Protein AF-A0A527ZSA6-F1 (afdb_monomer_lite)

Secondary structure (DSSP, 8-state):
-PPPP----SS-SHHHHTTSSPPPPPPHHHHHHHHHHHHHHHHHHSSEEEEEEE-SS-EEEEEEEES----BTTEEE----SEEEEE-GGGHHHHHT-GGGSPTTEEEEESS---TTSHHHHHHHHHT--EEEPP-

Sequence (136 aa):
TGVLVVEGIKGTGDRFMVGLADPEPVPDGVLARVRDVHARLVGALGATRFEWVFDGAELWIVQLHSGASVSDGDVIVPGDAGEWVDFDVSQGLEALRSPSSLKPDTGITLDRRIGLTSHLADVLRKARVPARVGAR

Structure (mmCIF, N/CA/C/O backbone):
data_AF-A0A527ZSA6-F1
#
_entry.id   AF-A0A527ZSA6-F1
#
loop_
_atom_site.group_PDB
_atom_site.id
_atom_site.type_symbol
_atom_site.label_atom_id
_atom_site.label_alt_id
_atom_site.label_comp_id
_atom_site.label_asym_id
_atom_site.label_entity_id
_atom_site.label_seq_id
_atom_site.pdbx_PDB_ins_code
_atom_site.Cartn_x
_atom_site.Cartn_y
_atom_site.Cartn_z
_atom_site.occupancy
_atom_site.B_iso_or_equiv
_atom_site.auth_seq_id
_atom_site.auth_comp_id
_atom_site.auth_asym_id
_atom_site.auth_atom_id
_atom_site.pdbx_PDB_model_num
ATOM 1 N N . THR A 1 1 ? -10.326 -14.784 -1.648 1.00 48.00 1 THR A N 1
ATOM 2 C CA . THR A 1 1 ? -8.974 -14.620 -2.227 1.00 48.00 1 THR A CA 1
ATOM 3 C C . THR A 1 1 ? -8.615 -13.155 -2.120 1.00 48.00 1 THR A C 1
ATOM 5 O O . THR A 1 1 ? -9.475 -12.337 -2.407 1.00 48.00 1 THR A O 1
ATOM 8 N N . GLY A 1 2 ? -7.424 -12.816 -1.621 1.00 62.91 2 GLY A N 1
ATOM 9 C CA . GLY A 1 2 ? -6.986 -11.417 -1.550 1.00 62.91 2 GLY A CA 1
ATOM 10 C C . GLY A 1 2 ? -6.532 -10.915 -2.921 1.00 62.91 2 GLY A C 1
ATOM 11 O O . GLY A 1 2 ? -5.999 -11.698 -3.707 1.00 62.91 2 GLY A O 1
ATOM 12 N N . VAL A 1 3 ? -6.754 -9.634 -3.212 1.00 75.38 3 VAL A N 1
ATOM 13 C CA . VAL A 1 3 ? -6.217 -8.971 -4.409 1.00 75.38 3 VAL A CA 1
ATOM 14 C C . VAL A 1 3 ? -4.787 -8.517 -4.109 1.00 75.38 3 VAL A C 1
ATOM 16 O O . VAL A 1 3 ? -4.536 -7.933 -3.058 1.00 75.38 3 VAL A O 1
ATOM 19 N N . LEU A 1 4 ? -3.840 -8.796 -5.013 1.00 85.94 4 LEU A N 1
ATOM 20 C CA . LEU A 1 4 ? -2.481 -8.261 -4.901 1.00 85.94 4 LEU A CA 1
ATOM 21 C C . LEU A 1 4 ? -2.518 -6.746 -5.125 1.00 85.94 4 LEU A C 1
ATOM 23 O O . LEU A 1 4 ? -2.826 -6.290 -6.226 1.00 85.94 4 LEU A O 1
ATOM 27 N N . VAL A 1 5 ? -2.156 -5.990 -4.094 1.00 89.56 5 VAL A N 1
ATOM 28 C CA . VAL A 1 5 ? -1.958 -4.541 -4.166 1.00 89.56 5 VAL A CA 1
ATOM 29 C C . VAL A 1 5 ? -0.473 -4.266 -4.387 1.00 89.56 5 VAL A C 1
ATOM 31 O O . VAL A 1 5 ? 0.368 -4.773 -3.646 1.00 89.56 5 VAL A O 1
ATOM 34 N N . VAL A 1 6 ? -0.154 -3.476 -5.413 1.00 93.56 6 VAL A N 1
ATOM 35 C CA . VAL A 1 6 ? 1.207 -2.998 -5.686 1.00 93.56 6 VAL A CA 1
ATOM 36 C C . VAL A 1 6 ? 1.177 -1.479 -5.712 1.00 93.56 6 VAL A C 1
ATOM 38 O O . VAL A 1 6 ? 0.495 -0.888 -6.544 1.00 93.56 6 VAL A O 1
ATOM 41 N N . GLU A 1 7 ? 1.926 -0.866 -4.806 1.00 94.06 7 GLU A N 1
ATOM 42 C CA . GLU A 1 7 ? 2.076 0.581 -4.675 1.00 94.06 7 GLU A CA 1
ATOM 43 C C . GLU A 1 7 ? 3.563 0.934 -4.724 1.00 94.06 7 GLU A C 1
ATOM 45 O O . GLU A 1 7 ? 4.419 0.107 -4.395 1.00 94.06 7 GLU A O 1
ATOM 50 N N . GLY A 1 8 ? 3.871 2.156 -5.148 1.00 94.12 8 GLY A N 1
ATOM 51 C CA . GLY A 1 8 ? 5.231 2.672 -5.177 1.00 94.12 8 GLY A CA 1
ATOM 52 C C . GLY A 1 8 ? 5.255 4.179 -5.402 1.00 94.12 8 GLY A C 1
ATOM 53 O O . GLY A 1 8 ? 4.242 4.780 -5.749 1.00 94.12 8 GLY A O 1
ATOM 54 N N . ILE A 1 9 ? 6.425 4.777 -5.204 1.00 95.62 9 ILE A N 1
ATOM 55 C CA . ILE A 1 9 ? 6.711 6.189 -5.470 1.00 95.62 9 ILE A CA 1
ATOM 56 C C . ILE A 1 9 ? 8.055 6.294 -6.187 1.00 95.62 9 ILE A C 1
ATOM 58 O O . ILE A 1 9 ? 8.955 5.483 -5.946 1.00 95.62 9 ILE A O 1
ATOM 62 N N . LYS A 1 10 ? 8.226 7.286 -7.065 1.00 94.31 10 LYS A N 1
ATOM 63 C CA . LYS A 1 10 ? 9.547 7.585 -7.618 1.00 94.31 10 LYS A CA 1
ATOM 64 C C . LYS A 1 10 ? 10.462 8.190 -6.544 1.00 94.31 10 LYS A C 1
ATOM 66 O O . LYS A 1 10 ? 10.148 9.215 -5.950 1.00 94.31 10 LYS A O 1
ATOM 71 N N . GLY A 1 11 ? 11.658 7.624 -6.382 1.00 92.81 11 GLY A N 1
ATOM 72 C CA . GLY A 1 11 ? 12.649 8.097 -5.409 1.00 92.81 11 GLY A CA 1
ATOM 73 C C . GLY A 1 11 ? 12.659 7.239 -4.147 1.00 92.81 11 GLY A C 1
ATOM 74 O O . GLY A 1 11 ? 12.486 6.026 -4.236 1.00 92.81 11 GLY A O 1
ATOM 75 N N . THR A 1 12 ? 12.919 7.844 -2.985 1.00 91.56 12 THR A N 1
ATOM 76 C CA . THR A 1 12 ? 12.960 7.095 -1.719 1.00 91.56 12 THR A CA 1
ATOM 77 C C . THR A 1 12 ? 11.554 6.871 -1.161 1.00 91.56 12 THR A C 1
ATOM 79 O O . THR A 1 12 ? 10.668 7.718 -1.288 1.00 91.56 12 THR A O 1
ATOM 82 N N . GLY A 1 13 ? 11.344 5.712 -0.535 1.00 90.56 13 GLY A N 1
ATOM 83 C CA . GLY A 1 13 ? 10.037 5.301 -0.018 1.00 90.56 13 GLY A CA 1
ATOM 84 C C . GLY A 1 13 ? 9.645 5.939 1.317 1.00 90.56 13 GLY A C 1
ATOM 85 O O . GLY A 1 13 ? 8.490 5.827 1.712 1.00 90.56 13 GLY A O 1
ATOM 86 N N . ASP A 1 14 ? 10.554 6.625 2.018 1.00 91.19 14 ASP A N 1
ATOM 87 C CA . ASP A 1 14 ? 10.365 7.029 3.421 1.00 91.19 14 ASP A CA 1
ATOM 88 C C . ASP A 1 14 ? 9.071 7.819 3.646 1.00 91.19 14 ASP A C 1
ATOM 90 O O . ASP A 1 14 ? 8.289 7.508 4.541 1.00 91.19 14 ASP A O 1
ATOM 94 N N . ARG A 1 15 ? 8.811 8.816 2.790 1.00 90.12 15 ARG A N 1
ATOM 95 C CA . ARG A 1 15 ? 7.617 9.672 2.884 1.00 90.12 15 ARG A CA 1
ATOM 96 C C . ARG A 1 15 ? 6.329 8.908 2.599 1.00 90.12 15 ARG A C 1
ATOM 98 O O . ARG A 1 15 ? 5.327 9.158 3.263 1.00 90.12 15 ARG A O 1
ATOM 105 N N . PHE A 1 16 ? 6.363 7.991 1.636 1.00 90.38 16 PHE A N 1
ATOM 106 C CA . PHE A 1 16 ? 5.240 7.112 1.321 1.00 90.38 16 PHE A CA 1
ATOM 107 C C . PHE A 1 16 ? 4.921 6.199 2.512 1.00 90.38 16 PHE A C 1
ATOM 109 O O . PHE A 1 16 ? 3.772 6.108 2.943 1.00 90.38 16 PHE A O 1
ATOM 116 N N . MET A 1 17 ? 5.951 5.608 3.124 1.00 89.19 17 MET A N 1
ATOM 117 C CA . MET A 1 17 ? 5.787 4.681 4.244 1.00 89.19 17 MET A CA 1
ATOM 118 C C . MET A 1 17 ? 5.148 5.321 5.483 1.00 89.19 17 MET A C 1
ATOM 120 O O . MET A 1 17 ? 4.506 4.613 6.263 1.00 89.19 17 MET A O 1
ATOM 124 N N . VAL A 1 18 ? 5.273 6.641 5.652 1.00 87.94 18 VAL A N 1
ATOM 125 C CA . VAL A 1 18 ? 4.655 7.404 6.752 1.00 87.94 18 VAL A CA 1
ATOM 126 C C . VAL A 1 18 ? 3.394 8.184 6.347 1.00 87.94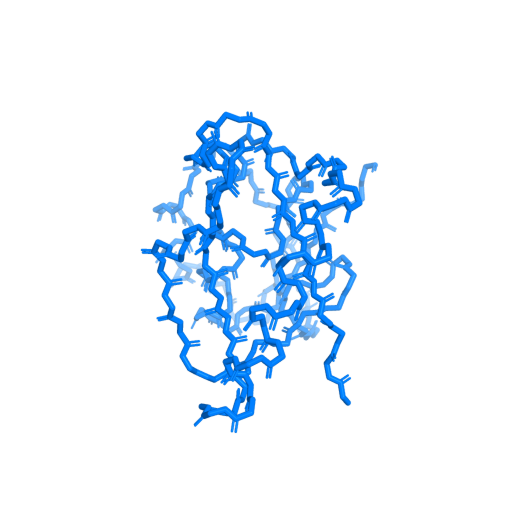 18 VAL A C 1
ATOM 128 O O . VAL A 1 18 ? 2.897 8.973 7.143 1.00 87.94 18 VAL A O 1
ATOM 131 N N . GLY A 1 19 ? 2.867 7.990 5.132 1.00 84.75 19 GLY A N 1
ATOM 132 C CA . GLY A 1 19 ? 1.640 8.657 4.667 1.00 84.75 19 GLY A CA 1
ATOM 133 C C . GLY A 1 19 ? 1.802 10.144 4.311 1.00 84.75 19 GLY A C 1
ATOM 134 O O . GLY A 1 19 ? 0.817 10.868 4.197 1.00 84.75 19 GLY A O 1
ATOM 135 N N . LEU A 1 20 ? 3.038 10.620 4.128 1.00 87.19 20 LEU A N 1
ATOM 136 C CA . LEU A 1 20 ? 3.354 11.994 3.704 1.00 87.19 20 LEU A CA 1
ATOM 137 C C . LEU A 1 20 ? 3.498 12.146 2.180 1.00 87.19 20 LEU A C 1
ATOM 139 O O . LEU A 1 20 ? 3.832 13.237 1.698 1.00 87.19 20 LEU A O 1
ATOM 143 N N . ALA A 1 21 ? 3.313 11.059 1.435 1.00 88.19 21 ALA A N 1
ATOM 144 C CA . ALA A 1 21 ? 3.237 11.034 -0.016 1.00 88.19 21 ALA A CA 1
ATOM 145 C C . ALA A 1 21 ? 2.259 9.940 -0.463 1.00 88.19 21 ALA A C 1
ATOM 147 O O . ALA A 1 21 ? 2.240 8.852 0.120 1.00 88.19 21 ALA A O 1
ATOM 148 N N . ASP A 1 22 ? 1.473 10.242 -1.492 1.00 87.44 22 ASP A N 1
ATOM 149 C CA . ASP A 1 22 ? 0.536 9.299 -2.096 1.00 87.44 22 ASP A CA 1
ATOM 150 C C . ASP A 1 22 ? 1.274 8.279 -2.980 1.00 87.44 22 ASP A C 1
ATOM 152 O O . ASP A 1 22 ? 2.348 8.588 -3.510 1.00 87.44 22 ASP A O 1
ATOM 156 N N . PRO A 1 23 ? 0.722 7.067 -3.166 1.00 90.31 23 PRO A N 1
ATOM 157 C CA . PRO A 1 23 ? 1.220 6.149 -4.181 1.00 90.31 23 PRO A CA 1
ATOM 158 C C . PRO A 1 23 ? 1.095 6.760 -5.583 1.00 90.31 23 PRO A C 1
ATOM 160 O O . PRO A 1 23 ? 0.084 7.366 -5.937 1.00 90.31 23 PRO A O 1
ATOM 163 N N . GLU A 1 24 ? 2.117 6.548 -6.404 1.00 93.69 24 GLU A N 1
ATOM 164 C CA . GLU A 1 24 ? 2.169 6.974 -7.800 1.00 93.69 24 GLU A CA 1
ATOM 165 C C . GLU A 1 24 ? 1.894 5.791 -8.747 1.00 93.69 24 GLU A C 1
ATOM 167 O O . GLU A 1 24 ? 2.082 4.626 -8.373 1.00 93.69 24 GLU A O 1
ATOM 172 N N . PRO A 1 25 ? 1.491 6.048 -10.008 1.00 94.06 25 PRO A N 1
ATOM 173 C CA . PRO A 1 25 ? 1.416 5.003 -11.022 1.00 94.06 25 PRO A CA 1
ATOM 174 C C . PRO A 1 25 ? 2.769 4.302 -11.214 1.00 94.06 25 PRO A C 1
ATOM 176 O O . PRO A 1 25 ? 3.762 4.920 -11.603 1.00 94.06 25 PRO A O 1
ATOM 179 N N . VAL A 1 26 ? 2.800 2.989 -10.978 1.00 95.56 26 VAL A N 1
ATOM 180 C CA . VAL A 1 26 ? 3.998 2.164 -11.185 1.00 95.56 26 VAL A CA 1
ATOM 181 C C . VAL A 1 26 ? 4.114 1.795 -12.671 1.00 95.56 26 VAL A C 1
ATOM 183 O O . VAL A 1 26 ? 3.150 1.266 -13.226 1.00 95.56 26 VAL A O 1
ATOM 186 N N . PRO A 1 27 ? 5.273 2.008 -13.328 1.00 96.12 27 PRO A N 1
ATOM 187 C CA . PRO A 1 27 ? 5.459 1.627 -14.728 1.00 96.12 27 PRO A CA 1
ATOM 188 C C . PRO A 1 27 ? 5.222 0.130 -14.978 1.00 96.12 27 PRO A C 1
ATOM 190 O O . PRO A 1 27 ? 5.706 -0.709 -14.215 1.00 96.12 27 PRO A O 1
ATOM 193 N N . ASP A 1 28 ? 4.569 -0.217 -16.091 1.00 96.38 28 ASP A N 1
ATOM 194 C CA . ASP A 1 28 ? 4.142 -1.595 -16.394 1.00 96.38 28 ASP A CA 1
ATOM 195 C C . ASP A 1 28 ? 5.276 -2.626 -16.339 1.00 96.38 28 ASP A C 1
ATOM 197 O O . ASP A 1 28 ? 5.104 -3.724 -15.807 1.00 96.38 28 ASP A O 1
ATOM 201 N N . GLY A 1 29 ? 6.464 -2.272 -16.842 1.00 96.44 29 GLY A N 1
ATOM 202 C CA . GLY A 1 29 ? 7.632 -3.157 -16.807 1.00 96.44 29 GLY A CA 1
ATOM 203 C C . GLY A 1 29 ? 8.129 -3.450 -15.387 1.00 96.44 29 GLY A C 1
ATOM 204 O O . GLY A 1 29 ? 8.572 -4.562 -15.103 1.00 96.44 29 GLY A O 1
ATOM 205 N N . VAL A 1 30 ? 8.016 -2.480 -14.475 1.00 97.19 30 VAL A N 1
ATOM 206 C CA . VAL A 1 30 ? 8.350 -2.662 -13.053 1.00 97.19 30 VAL A CA 1
ATOM 207 C C . VAL A 1 30 ? 7.264 -3.492 -12.375 1.00 97.19 30 VAL A C 1
ATOM 209 O O . VAL A 1 30 ? 7.566 -4.446 -11.662 1.00 97.19 30 VAL A O 1
ATOM 212 N N . LEU A 1 31 ? 5.998 -3.193 -12.665 1.00 96.81 31 LEU A N 1
ATOM 213 C CA . LEU A 1 31 ? 4.850 -3.918 -12.131 1.00 96.81 31 LEU A CA 1
ATOM 214 C C . LEU A 1 31 ? 4.874 -5.408 -12.511 1.00 96.81 31 LEU A C 1
ATOM 216 O O . LEU A 1 31 ? 4.574 -6.259 -11.674 1.00 96.81 31 LEU A O 1
ATOM 220 N N . ALA A 1 32 ? 5.270 -5.738 -13.744 1.00 96.69 32 ALA A N 1
ATOM 221 C CA . ALA A 1 32 ? 5.471 -7.117 -14.183 1.00 96.69 32 ALA A CA 1
ATOM 222 C C . ALA A 1 32 ? 6.538 -7.834 -13.337 1.00 96.69 32 ALA A C 1
ATOM 224 O O . ALA A 1 32 ? 6.273 -8.903 -12.792 1.00 96.69 32 ALA A O 1
ATOM 225 N N . ARG A 1 33 ? 7.698 -7.200 -13.117 1.00 97.31 33 ARG A N 1
ATOM 226 C CA . ARG A 1 33 ? 8.770 -7.759 -12.275 1.00 97.31 33 ARG A CA 1
ATOM 227 C C . ARG A 1 33 ? 8.326 -7.983 -10.829 1.00 97.31 33 ARG A C 1
ATOM 229 O O . ARG A 1 33 ? 8.635 -9.025 -10.254 1.00 97.31 33 ARG A O 1
ATOM 236 N N . VAL A 1 34 ? 7.579 -7.042 -10.245 1.00 97.50 34 VAL A N 1
ATOM 237 C CA . VAL A 1 34 ? 7.024 -7.189 -8.886 1.00 97.50 34 VAL A CA 1
ATOM 238 C C . VAL A 1 34 ? 6.069 -8.382 -8.816 1.00 97.50 34 VAL A C 1
ATOM 240 O O . VAL A 1 34 ? 6.150 -9.177 -7.878 1.00 97.50 34 VAL A O 1
ATOM 243 N N . ARG A 1 35 ? 5.195 -8.551 -9.817 1.00 96.31 35 ARG A N 1
ATOM 244 C CA . ARG A 1 35 ? 4.262 -9.688 -9.897 1.00 96.31 35 ARG A CA 1
ATOM 245 C C . ARG A 1 35 ? 4.990 -11.024 -10.022 1.00 96.31 35 ARG A C 1
ATOM 247 O O . ARG A 1 35 ? 4.623 -11.964 -9.320 1.00 96.31 35 ARG A O 1
ATOM 254 N N . ASP A 1 36 ? 6.033 -11.094 -10.843 1.00 96.88 36 ASP A N 1
ATOM 255 C CA . ASP A 1 36 ? 6.833 -12.310 -11.020 1.00 96.88 36 ASP A CA 1
ATOM 256 C C . ASP A 1 36 ? 7.555 -12.702 -9.726 1.00 96.88 36 ASP A C 1
ATOM 258 O O . ASP A 1 36 ? 7.529 -13.864 -9.309 1.00 96.88 36 ASP A O 1
ATOM 262 N N . VAL A 1 37 ? 8.162 -11.728 -9.040 1.00 96.94 37 VAL A N 1
ATOM 263 C CA . VAL A 1 37 ? 8.804 -11.949 -7.736 1.00 96.94 37 VAL A CA 1
ATOM 264 C C . VAL A 1 37 ? 7.779 -12.378 -6.688 1.00 96.94 37 VAL A C 1
ATOM 266 O O . VAL A 1 37 ? 8.013 -13.356 -5.978 1.00 96.94 37 VAL A O 1
ATOM 269 N N . HIS A 1 38 ? 6.618 -11.723 -6.632 1.00 95.62 38 HIS A N 1
ATOM 270 C CA . HIS A 1 38 ? 5.532 -12.109 -5.735 1.00 95.62 38 HIS A CA 1
ATOM 271 C C . HIS A 1 38 ? 5.057 -13.545 -5.994 1.00 95.62 38 HIS A C 1
ATOM 273 O O . HIS A 1 38 ? 4.925 -14.318 -5.050 1.00 95.62 38 HIS A O 1
ATOM 279 N N . ALA A 1 39 ? 4.847 -13.941 -7.252 1.00 95.06 39 ALA A N 1
ATOM 280 C CA . ALA A 1 39 ? 4.425 -15.299 -7.595 1.00 95.06 39 ALA A CA 1
ATOM 281 C C . ALA A 1 39 ? 5.442 -16.355 -7.124 1.00 95.06 39 ALA A C 1
ATOM 283 O O . ALA A 1 39 ? 5.057 -17.387 -6.570 1.00 95.06 39 ALA A O 1
ATOM 284 N N . ARG A 1 40 ? 6.742 -16.073 -7.277 1.00 96.31 40 ARG A N 1
ATOM 285 C CA . ARG A 1 40 ? 7.823 -16.943 -6.787 1.00 96.31 40 ARG A CA 1
ATOM 286 C C . ARG A 1 40 ? 7.835 -17.045 -5.263 1.00 96.31 40 ARG A C 1
ATOM 288 O O . ARG A 1 40 ? 7.962 -18.147 -4.735 1.00 96.31 40 ARG A O 1
ATOM 295 N N . LEU A 1 41 ? 7.687 -15.919 -4.564 1.00 95.06 41 LEU A N 1
ATOM 296 C CA . LEU A 1 41 ? 7.619 -15.891 -3.101 1.00 95.06 41 LEU A CA 1
ATOM 297 C C . LEU A 1 41 ? 6.401 -16.653 -2.588 1.00 95.06 41 LEU A C 1
ATOM 299 O O . LEU A 1 41 ? 6.545 -17.470 -1.684 1.00 95.06 41 LEU A O 1
ATOM 303 N N . VAL A 1 42 ? 5.236 -16.462 -3.210 1.00 92.69 42 VAL A N 1
ATOM 304 C CA . VAL A 1 42 ? 4.015 -17.172 -2.822 1.00 92.69 42 VAL A CA 1
ATOM 305 C C . VAL A 1 42 ? 4.139 -18.674 -3.031 1.00 92.69 42 VAL A C 1
ATOM 307 O O . VAL A 1 42 ? 3.748 -19.447 -2.157 1.00 92.69 42 VAL A O 1
ATOM 310 N N . GLY A 1 43 ? 4.735 -19.096 -4.148 1.00 93.75 43 GLY A N 1
ATOM 311 C CA . GLY A 1 43 ? 5.000 -20.510 -4.410 1.00 93.75 43 GLY A CA 1
ATOM 312 C C . GLY A 1 43 ? 5.928 -21.160 -3.378 1.00 93.75 43 GLY A C 1
ATOM 313 O O . GLY A 1 43 ? 5.785 -22.347 -3.103 1.00 93.75 43 GLY A O 1
ATOM 314 N N . ALA A 1 44 ? 6.850 -20.396 -2.787 1.00 95.44 44 ALA A N 1
ATOM 315 C CA . ALA A 1 44 ? 7.826 -20.908 -1.826 1.00 95.44 44 ALA A CA 1
ATOM 316 C C . ALA A 1 44 ? 7.389 -20.775 -0.355 1.00 95.44 44 ALA A C 1
ATOM 318 O O . ALA A 1 44 ? 7.721 -21.633 0.459 1.00 95.44 44 ALA A O 1
ATOM 319 N N . LEU A 1 45 ? 6.684 -19.699 0.001 1.00 94.00 45 LEU A N 1
ATOM 320 C CA . LEU A 1 45 ? 6.449 -19.281 1.391 1.00 94.00 45 LEU A CA 1
ATOM 321 C C . LEU A 1 45 ? 4.960 -19.163 1.755 1.00 94.00 45 LEU A C 1
ATOM 323 O O . LEU A 1 45 ? 4.634 -18.895 2.911 1.00 94.00 45 LEU A O 1
ATOM 327 N N . GLY A 1 46 ? 4.050 -19.354 0.797 1.00 90.69 46 GLY A N 1
ATOM 328 C CA . GLY A 1 46 ? 2.626 -19.079 0.982 1.00 90.69 46 GLY A CA 1
ATOM 329 C C . GLY A 1 46 ? 2.321 -17.581 0.927 1.00 90.69 46 GLY A C 1
ATOM 330 O O . GLY A 1 46 ? 2.998 -16.828 0.243 1.00 90.69 46 GLY A O 1
ATOM 331 N N . ALA A 1 47 ? 1.278 -17.111 1.614 1.00 89.19 47 ALA A N 1
ATOM 332 C CA . ALA A 1 47 ? 0.928 -15.688 1.584 1.00 89.19 47 ALA A CA 1
ATOM 333 C C . ALA A 1 47 ? 2.105 -14.814 2.062 1.00 89.19 47 ALA A C 1
ATOM 335 O O . ALA A 1 47 ? 2.660 -15.060 3.132 1.00 89.19 47 ALA A O 1
ATOM 336 N N . THR A 1 48 ? 2.470 -13.792 1.286 1.00 90.44 48 THR A N 1
ATOM 337 C CA . THR A 1 48 ? 3.607 -12.908 1.584 1.00 90.44 48 THR A CA 1
ATOM 338 C C . THR A 1 48 ? 3.297 -11.454 1.268 1.00 90.44 48 THR A C 1
ATOM 340 O O . THR A 1 48 ? 2.539 -11.160 0.346 1.00 90.44 48 THR A O 1
ATOM 343 N N . ARG A 1 49 ? 3.972 -10.548 1.976 1.00 90.44 49 ARG A N 1
ATOM 344 C CA . ARG A 1 49 ? 4.048 -9.115 1.675 1.00 90.44 49 ARG A CA 1
ATOM 345 C C . ARG A 1 49 ? 5.505 -8.679 1.722 1.00 90.44 49 ARG A C 1
ATOM 347 O O . ARG A 1 49 ? 6.231 -9.100 2.619 1.00 90.44 49 ARG A O 1
ATOM 354 N N . PHE A 1 50 ? 5.927 -7.814 0.812 1.00 93.56 50 PHE A N 1
ATOM 355 C CA . PHE A 1 50 ? 7.292 -7.304 0.812 1.00 93.56 50 PHE A CA 1
ATOM 356 C C . PHE A 1 50 ? 7.362 -5.851 0.353 1.00 93.56 50 PHE A C 1
ATOM 358 O O . PHE A 1 50 ? 6.516 -5.388 -0.409 1.00 93.56 50 PHE A O 1
ATOM 365 N N . GLU A 1 51 ? 8.388 -5.158 0.832 1.00 95.56 51 GLU A N 1
ATOM 366 C CA . GLU A 1 51 ? 8.800 -3.842 0.354 1.00 95.56 51 GLU A CA 1
ATOM 367 C C . GLU A 1 51 ? 9.893 -4.026 -0.694 1.00 95.56 51 GLU A C 1
ATOM 369 O O . GLU A 1 51 ? 10.741 -4.922 -0.581 1.00 95.56 51 GLU A O 1
ATOM 374 N N . TRP A 1 52 ? 9.867 -3.190 -1.727 1.00 97.06 52 TRP A N 1
ATOM 375 C CA . TRP A 1 52 ? 10.725 -3.343 -2.892 1.00 97.06 52 TRP A CA 1
ATOM 376 C C . TRP A 1 52 ? 11.301 -2.012 -3.367 1.00 97.06 52 TRP A C 1
ATOM 378 O O . TRP A 1 52 ? 10.724 -0.950 -3.148 1.00 97.06 52 TRP A O 1
ATOM 388 N N . VAL A 1 53 ? 12.440 -2.090 -4.051 1.00 97.25 53 VAL A N 1
ATOM 389 C CA . VAL A 1 53 ? 13.084 -0.973 -4.748 1.00 97.25 53 VAL A CA 1
ATOM 390 C C . VAL A 1 53 ? 13.467 -1.438 -6.148 1.00 97.25 53 VAL A C 1
ATOM 392 O O . VAL A 1 53 ? 13.929 -2.563 -6.321 1.00 97.25 53 VAL A O 1
ATOM 395 N N . PHE A 1 54 ? 13.279 -0.585 -7.153 1.00 97.25 54 PHE A N 1
ATOM 396 C CA . PHE A 1 54 ? 13.777 -0.821 -8.507 1.00 97.25 54 PHE A CA 1
ATOM 397 C C . PHE A 1 54 ? 14.856 0.210 -8.833 1.00 97.25 54 PHE A C 1
ATOM 399 O O . PHE A 1 54 ? 14.582 1.409 -8.827 1.00 97.25 54 PHE A O 1
ATOM 406 N N . ASP A 1 55 ? 16.075 -0.245 -9.110 1.00 95.31 55 ASP A N 1
ATOM 407 C CA . ASP A 1 55 ? 17.233 0.637 -9.338 1.00 95.31 55 ASP A CA 1
ATOM 408 C C . ASP A 1 55 ? 17.391 1.089 -10.805 1.00 95.31 55 ASP A C 1
ATOM 410 O O . ASP A 1 55 ? 18.316 1.827 -11.141 1.00 95.31 55 ASP A O 1
ATOM 414 N N . GLY A 1 56 ? 16.476 0.662 -11.679 1.00 94.44 56 GLY A N 1
ATOM 415 C CA . GLY A 1 56 ? 16.545 0.864 -13.128 1.00 94.44 56 GLY A CA 1
ATOM 416 C C . GLY A 1 56 ? 16.917 -0.402 -13.903 1.00 94.44 56 GLY A C 1
ATOM 417 O O . GLY A 1 56 ? 16.649 -0.472 -15.103 1.00 94.44 56 GLY A O 1
ATOM 418 N N . ALA A 1 57 ? 17.464 -1.415 -13.232 1.00 94.69 57 ALA A N 1
ATOM 419 C CA . ALA A 1 57 ? 17.862 -2.688 -13.821 1.00 94.69 57 ALA A CA 1
ATOM 420 C C . ALA A 1 57 ? 17.284 -3.891 -13.066 1.00 94.69 57 ALA A C 1
ATOM 422 O O . ALA A 1 57 ? 16.753 -4.802 -13.705 1.00 94.69 57 ALA A O 1
ATOM 423 N N . GLU A 1 58 ? 17.336 -3.879 -11.736 1.00 96.19 58 GLU A N 1
ATOM 424 C CA . GLU A 1 58 ? 16.971 -4.987 -10.856 1.00 96.19 58 GLU A CA 1
ATOM 425 C C . GLU A 1 58 ? 15.915 -4.593 -9.818 1.00 96.19 58 GLU A C 1
ATOM 427 O O . GLU A 1 58 ? 15.821 -3.443 -9.382 1.00 96.19 58 GLU A O 1
ATOM 432 N N . LEU A 1 59 ? 15.095 -5.579 -9.430 1.00 97.75 59 LEU A N 1
ATOM 433 C CA . LEU A 1 59 ? 14.135 -5.448 -8.335 1.00 97.75 59 LEU A CA 1
ATOM 434 C C . LEU A 1 59 ? 14.748 -6.021 -7.055 1.00 97.75 59 LEU A C 1
ATOM 436 O O . LEU A 1 59 ? 15.012 -7.220 -6.964 1.00 97.75 59 LEU A O 1
ATOM 440 N N . TRP A 1 60 ? 14.903 -5.174 -6.050 1.00 97.69 60 TRP A N 1
ATOM 441 C CA . TRP A 1 60 ? 15.427 -5.529 -4.740 1.00 97.69 60 TRP A CA 1
ATOM 442 C C . TRP A 1 60 ? 14.285 -5.661 -3.743 1.00 97.69 60 TRP A C 1
ATOM 444 O O . TRP A 1 60 ? 13.442 -4.771 -3.651 1.00 97.69 60 TRP A O 1
ATOM 454 N N . ILE A 1 61 ? 14.268 -6.747 -2.970 1.00 97.25 61 ILE A N 1
ATOM 455 C CA . ILE A 1 61 ? 13.394 -6.871 -1.798 1.00 97.25 61 ILE A CA 1
ATOM 456 C C . ILE A 1 61 ? 14.147 -6.289 -0.607 1.00 97.25 61 ILE A C 1
ATOM 458 O O . ILE A 1 61 ? 15.207 -6.799 -0.246 1.00 97.25 61 ILE A O 1
ATOM 462 N N . VAL A 1 62 ? 13.599 -5.242 0.006 1.00 95.69 62 VAL A N 1
ATOM 463 C CA . VAL A 1 62 ? 14.226 -4.570 1.159 1.00 95.69 62 VAL A CA 1
ATOM 464 C C . VAL A 1 62 ? 13.620 -5.001 2.494 1.00 95.69 62 VAL A C 1
ATOM 466 O O . VAL A 1 62 ? 14.285 -4.922 3.522 1.00 95.69 62 VAL A O 1
ATOM 469 N N . GLN A 1 63 ? 12.402 -5.550 2.483 1.00 93.94 63 GLN A N 1
ATOM 470 C CA . GLN A 1 63 ? 11.771 -6.166 3.651 1.00 93.94 63 GLN A CA 1
ATOM 471 C C . GLN A 1 63 ? 10.758 -7.227 3.211 1.00 93.94 63 GLN A C 1
ATOM 473 O O . GLN A 1 63 ? 10.043 -7.024 2.236 1.00 93.94 63 GLN A O 1
ATOM 478 N N . LEU A 1 64 ? 10.659 -8.349 3.931 1.00 93.62 64 LEU A N 1
ATOM 479 C CA . LEU A 1 64 ? 9.743 -9.455 3.625 1.00 93.62 64 LEU A CA 1
ATOM 480 C C . LEU A 1 64 ? 9.004 -9.909 4.887 1.00 93.62 64 LEU A C 1
ATOM 482 O O . LEU A 1 64 ? 9.617 -10.137 5.927 1.00 93.62 64 LEU A O 1
ATOM 486 N N . HIS A 1 65 ? 7.695 -10.103 4.767 1.00 89.50 65 HIS A N 1
ATOM 487 C CA . HIS A 1 65 ? 6.842 -10.703 5.786 1.00 89.50 65 HIS A CA 1
ATOM 488 C C . HIS A 1 65 ? 6.093 -11.900 5.199 1.00 89.50 65 HIS A C 1
ATOM 490 O O . HIS A 1 65 ? 5.526 -11.814 4.106 1.00 89.50 65 HIS A O 1
ATOM 496 N N . SER A 1 66 ? 6.041 -12.997 5.952 1.00 87.75 66 SER A N 1
ATOM 497 C CA . SER A 1 66 ? 5.139 -14.116 5.688 1.00 87.75 66 SER A CA 1
ATOM 498 C C . SER A 1 66 ? 3.817 -13.919 6.435 1.00 87.75 66 SER A C 1
ATOM 500 O O . SER A 1 66 ? 3.780 -13.417 7.558 1.00 87.75 66 SER A O 1
ATOM 502 N N . GLY A 1 67 ? 2.718 -14.304 5.795 1.00 79.69 67 GLY A N 1
ATOM 503 C CA . GLY A 1 67 ? 1.356 -14.135 6.290 1.00 79.69 67 GLY A CA 1
ATOM 504 C C . GLY A 1 67 ? 0.490 -13.250 5.392 1.00 79.69 67 GLY A C 1
ATOM 505 O O . GLY A 1 67 ? 0.970 -12.387 4.656 1.0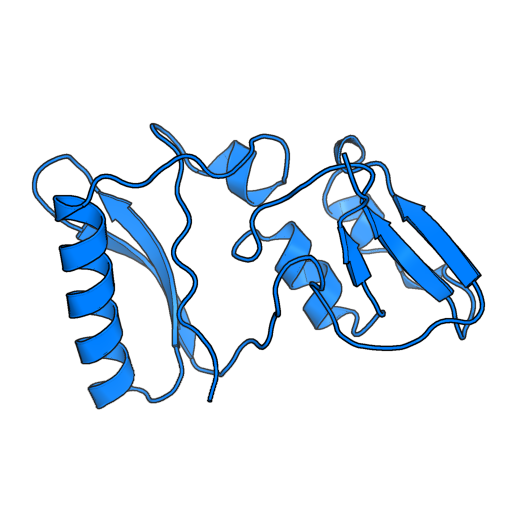0 79.69 67 GLY A O 1
ATOM 506 N N . ALA A 1 68 ? -0.822 -13.477 5.455 1.00 69.25 68 ALA A N 1
ATOM 507 C CA . ALA A 1 68 ? -1.800 -12.689 4.718 1.00 69.25 68 ALA A CA 1
ATOM 508 C C . ALA A 1 68 ? -2.082 -11.360 5.433 1.00 69.25 68 ALA A C 1
ATOM 510 O O . ALA A 1 68 ? -2.272 -11.321 6.647 1.00 69.25 68 ALA A O 1
ATOM 511 N N . SER A 1 69 ? -2.163 -10.282 4.657 1.00 65.19 69 SER A N 1
ATOM 512 C CA . SER A 1 69 ? -2.723 -8.997 5.085 1.00 65.19 69 SER A CA 1
ATOM 513 C C . SER A 1 69 ? -3.981 -8.764 4.252 1.00 65.19 69 SER A C 1
ATOM 515 O O . SER A 1 69 ? -3.914 -8.868 3.029 1.00 65.19 69 SER A O 1
ATOM 517 N N . VAL A 1 70 ? -5.125 -8.511 4.887 1.00 59.78 70 VAL A N 1
ATOM 518 C CA . VAL A 1 70 ? -6.384 -8.232 4.178 1.00 59.78 70 VAL A CA 1
ATOM 519 C C . VAL A 1 70 ? -6.657 -6.734 4.269 1.00 59.78 70 VAL A C 1
ATOM 521 O O . VAL A 1 70 ? -6.713 -6.188 5.367 1.00 59.78 70 VAL A O 1
ATOM 524 N N . SER A 1 71 ? -6.802 -6.084 3.120 1.00 61.75 71 SER A N 1
ATOM 525 C CA . SER A 1 71 ? -7.324 -4.720 2.974 1.00 61.75 71 SER A CA 1
ATOM 526 C C . SER A 1 71 ? -8.130 -4.649 1.681 1.00 61.75 71 SER A C 1
ATOM 528 O O . SER A 1 71 ? -7.799 -5.360 0.729 1.00 61.75 71 SER A O 1
ATOM 530 N N . ASP A 1 72 ? -9.174 -3.822 1.658 1.00 55.66 72 ASP A N 1
ATOM 531 C CA . ASP A 1 72 ? -10.100 -3.711 0.527 1.00 55.66 72 ASP A CA 1
ATOM 532 C C . ASP A 1 72 ? -10.422 -2.238 0.241 1.00 55.66 72 ASP A C 1
ATOM 534 O O . ASP A 1 72 ? -11.045 -1.562 1.058 1.00 55.66 72 ASP A O 1
ATOM 538 N N . GLY A 1 73 ? -9.971 -1.729 -0.909 1.00 67.81 73 GLY A N 1
ATOM 539 C CA . GLY A 1 73 ? -10.232 -0.357 -1.354 1.00 67.81 73 GLY A CA 1
ATOM 540 C C . GLY A 1 73 ? -9.855 0.711 -0.319 1.00 67.81 73 GLY A C 1
ATOM 541 O O . GLY A 1 73 ? -8.706 0.792 0.110 1.00 67.81 73 GLY A O 1
ATOM 542 N N . ASP A 1 74 ? -10.837 1.522 0.084 1.00 73.00 74 ASP A N 1
ATOM 543 C CA . ASP A 1 74 ? -10.682 2.591 1.085 1.00 73.00 74 ASP A CA 1
ATOM 544 C C . ASP A 1 74 ? -10.707 2.072 2.541 1.00 73.00 74 ASP A C 1
ATOM 546 O O . ASP A 1 74 ? -10.587 2.849 3.492 1.00 73.00 74 ASP A O 1
ATOM 550 N N . VAL A 1 75 ? -10.851 0.757 2.740 1.00 82.00 75 VAL A N 1
ATOM 551 C CA . VAL A 1 75 ? -10.887 0.098 4.051 1.00 82.00 75 VAL A CA 1
ATOM 552 C C . VAL A 1 75 ? -9.524 -0.522 4.367 1.00 82.00 75 VAL A C 1
ATOM 554 O O . VAL A 1 75 ? -9.073 -1.482 3.735 1.00 82.00 75 VAL A O 1
ATOM 557 N N . ILE A 1 76 ? -8.875 0.010 5.406 1.00 85.56 76 ILE A N 1
ATOM 558 C CA . ILE A 1 76 ? -7.563 -0.448 5.885 1.00 85.56 76 ILE A CA 1
ATOM 559 C C . ILE A 1 76 ? -7.735 -1.626 6.842 1.00 85.56 76 ILE A C 1
ATOM 561 O O . ILE A 1 76 ? -7.049 -2.643 6.711 1.00 85.56 76 ILE A O 1
ATOM 565 N N . VAL A 1 77 ? -8.650 -1.479 7.803 1.00 87.62 77 VAL A N 1
ATOM 566 C CA . VAL A 1 77 ? -9.038 -2.519 8.757 1.00 87.62 77 VAL A CA 1
ATOM 567 C C . VAL A 1 77 ? -10.561 -2.614 8.729 1.00 87.62 77 VAL A C 1
ATOM 569 O O . VAL A 1 77 ? -11.223 -1.635 9.077 1.00 87.62 77 VAL A O 1
ATOM 572 N N . PRO A 1 78 ? -11.131 -3.754 8.308 1.00 86.69 78 PRO A N 1
ATOM 573 C CA . PRO A 1 78 ? -12.575 -3.915 8.262 1.00 86.69 78 PRO A CA 1
ATOM 574 C C . PRO A 1 78 ? -13.171 -3.922 9.671 1.00 86.69 78 PRO A C 1
ATOM 576 O O . PRO A 1 78 ? -12.564 -4.432 10.614 1.00 86.69 78 PRO A O 1
ATOM 579 N N . GLY A 1 79 ? -14.384 -3.395 9.791 1.00 86.88 79 GLY A N 1
ATOM 580 C CA . GLY A 1 79 ? -15.159 -3.391 11.024 1.00 86.88 79 GLY A CA 1
ATOM 581 C C . GLY A 1 79 ? -16.115 -2.208 11.084 1.00 86.88 79 GLY A C 1
ATOM 582 O O . GLY A 1 79 ? -15.951 -1.228 10.356 1.00 86.88 79 GLY A O 1
ATOM 583 N N . ASP A 1 80 ? -17.090 -2.318 11.976 1.00 85.94 80 ASP A N 1
ATOM 584 C CA . ASP A 1 80 ? -18.006 -1.237 12.318 1.00 85.94 80 ASP A CA 1
ATOM 585 C C . ASP A 1 80 ? -17.559 -0.572 13.621 1.00 85.94 80 ASP A C 1
ATOM 587 O O . ASP A 1 80 ? -16.904 -1.195 14.460 1.00 85.94 80 ASP A O 1
ATOM 591 N N . ALA A 1 81 ? -17.913 0.699 13.770 1.00 90.31 81 ALA A N 1
ATOM 592 C CA . ALA A 1 81 ? -17.698 1.464 14.986 1.00 90.31 81 ALA A CA 1
ATOM 593 C C . ALA A 1 81 ? -18.874 2.417 15.210 1.00 90.31 81 ALA A C 1
ATOM 595 O O . ALA A 1 81 ? -19.357 3.040 14.255 1.00 90.31 81 ALA A O 1
ATOM 596 N N . GLY A 1 82 ? -19.315 2.536 16.460 1.00 89.75 82 GLY A N 1
ATOM 597 C CA . GLY A 1 82 ? -20.347 3.479 16.888 1.00 89.75 82 GLY A CA 1
ATOM 598 C C . GLY A 1 82 ? -19.911 4.944 16.793 1.00 89.75 82 GLY A C 1
ATOM 599 O O . GLY A 1 82 ? -20.744 5.818 16.553 1.00 89.75 82 GLY A O 1
ATOM 600 N N . GLU A 1 83 ? -18.610 5.215 16.914 1.00 90.25 83 GLU A N 1
ATOM 601 C CA . GLU A 1 83 ? -18.015 6.543 16.733 1.00 90.25 83 GLU A CA 1
ATOM 602 C C . GLU A 1 83 ? -16.807 6.472 15.788 1.00 90.25 83 GLU A C 1
ATOM 604 O O . GLU A 1 83 ? -16.050 5.504 15.803 1.00 90.25 83 GLU A O 1
ATOM 609 N N . TRP A 1 84 ? -16.607 7.504 14.965 1.00 90.88 84 TRP A N 1
ATOM 610 C CA . TRP A 1 84 ? -15.438 7.629 14.093 1.00 90.88 84 TRP A CA 1
ATOM 611 C C . TRP A 1 84 ? -14.674 8.897 14.441 1.00 90.88 84 TRP A C 1
ATOM 613 O O . TRP A 1 84 ? -15.252 9.982 14.444 1.00 90.88 84 TRP A O 1
ATOM 623 N N . VAL A 1 85 ? -13.379 8.754 14.708 1.00 89.94 85 VAL A N 1
ATOM 624 C CA . VAL A 1 85 ? -12.482 9.873 15.005 1.00 89.94 85 VAL A CA 1
ATOM 625 C C . VAL A 1 85 ? -11.594 10.137 13.800 1.00 89.94 85 VAL A C 1
ATOM 627 O O . VAL A 1 85 ? -10.970 9.216 13.267 1.00 89.94 85 VAL A O 1
ATOM 630 N N . ASP A 1 86 ? -11.527 11.401 13.391 1.00 90.44 86 ASP A N 1
ATOM 631 C CA . ASP A 1 86 ? -10.617 11.838 12.340 1.00 90.44 86 ASP A CA 1
ATOM 632 C C . ASP A 1 86 ? -9.185 11.903 12.882 1.00 90.44 86 ASP A C 1
ATOM 634 O O . ASP A 1 86 ? -8.918 12.509 13.923 1.00 90.44 86 ASP A O 1
ATOM 638 N N . PHE A 1 87 ? -8.253 11.276 12.170 1.00 88.62 87 PHE A N 1
ATOM 639 C CA . PHE A 1 87 ? -6.833 11.307 12.481 1.00 88.62 87 PHE A CA 1
ATOM 640 C C . PHE A 1 87 ? -6.075 12.078 11.403 1.00 88.62 87 PHE A C 1
ATOM 642 O O . PHE A 1 87 ? -6.081 11.699 10.230 1.00 88.62 87 PHE A O 1
ATOM 649 N N . ASP A 1 88 ? -5.385 13.136 11.827 1.00 87.50 88 ASP A N 1
ATOM 650 C CA . ASP A 1 88 ? -4.462 13.893 10.987 1.00 87.50 88 ASP A CA 1
ATOM 651 C C . ASP A 1 88 ? -3.169 13.095 10.789 1.00 87.50 88 ASP A C 1
ATOM 653 O O . ASP A 1 88 ? -2.333 12.986 11.691 1.00 87.50 88 ASP A O 1
ATOM 657 N N . VAL A 1 89 ? -2.986 12.555 9.581 1.00 86.44 89 VAL A N 1
ATOM 658 C CA . VAL A 1 89 ? -1.820 11.740 9.212 1.00 86.44 89 VAL A CA 1
ATOM 659 C C . VAL A 1 89 ? -0.498 12.484 9.431 1.00 86.44 89 VAL A C 1
ATOM 661 O O . VAL A 1 89 ? 0.525 11.853 9.708 1.00 86.44 89 VAL A O 1
ATOM 664 N N . SER A 1 90 ? -0.494 13.820 9.384 1.00 85.00 90 SER A N 1
ATOM 665 C CA . SER A 1 90 ? 0.713 14.615 9.619 1.00 85.00 90 SER A CA 1
ATOM 666 C C . SER A 1 90 ? 1.221 14.566 11.066 1.00 85.00 90 SER A C 1
ATOM 668 O O . SER A 1 90 ? 2.401 14.838 11.294 1.00 85.00 90 SER A O 1
ATOM 670 N N . GLN A 1 91 ? 0.394 14.131 12.028 1.00 83.81 91 GLN A N 1
ATOM 671 C CA . GLN A 1 91 ? 0.828 13.869 13.408 1.00 83.81 91 GLN A CA 1
ATOM 672 C C . GLN A 1 91 ? 1.764 12.657 13.528 1.00 83.81 91 GLN A C 1
ATOM 674 O O . GLN A 1 91 ? 2.447 12.490 14.541 1.00 83.81 91 GLN A O 1
ATOM 679 N N . GLY A 1 92 ? 1.845 11.834 12.480 1.00 82.50 92 GLY A N 1
ATOM 680 C CA . GLY A 1 92 ? 2.820 10.763 12.358 1.00 82.50 92 GLY A CA 1
ATOM 681 C C . GLY A 1 92 ? 2.484 9.489 13.137 1.00 82.50 92 GLY A C 1
ATOM 682 O O . GLY A 1 92 ? 1.475 9.360 13.830 1.00 82.50 92 GLY A O 1
ATOM 683 N N . LEU A 1 93 ? 3.369 8.501 12.989 1.00 78.88 93 LEU A N 1
ATOM 684 C CA . LEU A 1 93 ? 3.126 7.116 13.399 1.00 78.88 93 LEU A CA 1
ATOM 685 C C . LEU A 1 93 ? 3.025 6.927 14.920 1.00 78.88 93 LEU A C 1
ATOM 687 O O . LEU A 1 93 ? 2.259 6.088 15.382 1.00 78.88 93 LEU A O 1
ATOM 691 N N . GLU A 1 94 ? 3.793 7.689 15.699 1.00 80.75 94 GLU A N 1
ATOM 692 C CA . GLU A 1 94 ? 3.811 7.565 17.164 1.00 80.75 94 GLU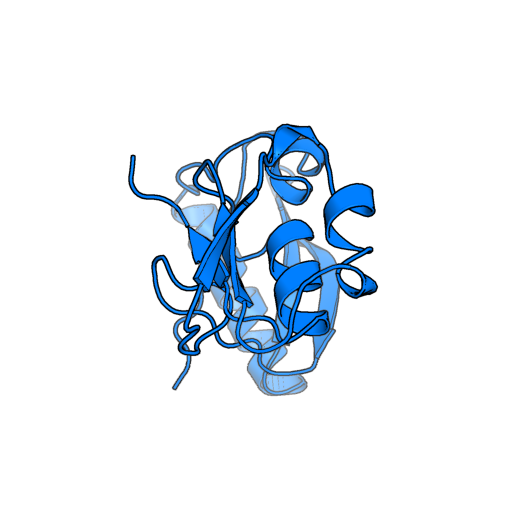 A CA 1
ATOM 693 C C . GLU A 1 94 ? 2.486 7.997 17.804 1.00 80.75 94 GLU A C 1
ATOM 695 O O . GLU A 1 94 ? 2.017 7.354 18.744 1.00 80.75 94 GLU A O 1
ATOM 700 N N . ALA A 1 95 ? 1.823 9.015 17.245 1.00 80.38 95 ALA A N 1
ATOM 701 C CA . ALA A 1 95 ? 0.494 9.425 17.693 1.00 80.38 95 ALA A CA 1
ATOM 702 C C . ALA A 1 95 ? -0.546 8.307 17.470 1.00 80.38 95 ALA A C 1
ATOM 704 O O . ALA A 1 95 ? -1.363 8.035 18.347 1.00 80.38 95 ALA A O 1
ATOM 705 N N . LEU A 1 96 ? -0.445 7.576 16.353 1.00 77.50 96 LEU A N 1
ATOM 706 C CA . LEU A 1 96 ? -1.281 6.404 16.046 1.00 77.50 96 LEU A CA 1
ATOM 707 C C . LEU A 1 96 ? -0.978 5.175 16.909 1.00 77.50 96 LEU A C 1
ATOM 709 O O . LEU A 1 96 ? -1.858 4.347 17.132 1.00 77.50 96 LEU A O 1
ATOM 713 N N . ARG A 1 97 ? 0.261 5.035 17.392 1.00 74.69 97 ARG A N 1
ATOM 714 C CA . ARG A 1 97 ? 0.698 3.929 18.265 1.00 74.69 97 ARG A CA 1
ATOM 715 C C . ARG A 1 97 ? 0.208 4.052 19.703 1.00 74.69 97 ARG A C 1
ATOM 717 O O . ARG A 1 97 ? 0.408 3.118 20.476 1.00 74.69 97 ARG A O 1
ATOM 724 N N . SER A 1 98 ? -0.491 5.136 20.035 1.00 69.62 98 SER A N 1
ATOM 725 C CA . SER A 1 98 ? -1.134 5.340 21.335 1.00 69.62 98 SER A CA 1
ATOM 726 C C . SER A 1 98 ? -2.665 5.136 21.303 1.00 69.62 98 SER A C 1
ATOM 728 O O . SER A 1 98 ? -3.388 5.972 21.843 1.00 69.62 98 SER A O 1
ATOM 730 N N . PRO A 1 99 ? -3.218 4.041 20.728 1.00 58.31 99 PRO A N 1
ATOM 731 C CA . PRO A 1 99 ? -4.664 3.831 20.652 1.00 58.31 99 PRO A CA 1
ATOM 732 C C . PRO A 1 99 ? -5.286 3.467 22.006 1.00 58.31 99 PRO A C 1
ATOM 734 O O . PRO A 1 99 ? -6.501 3.364 22.110 1.00 58.31 99 PRO A O 1
ATOM 737 N N . SER A 1 100 ? -4.486 3.294 23.064 1.00 52.62 100 SER A N 1
ATOM 738 C CA . SER A 1 100 ? -4.967 3.039 24.428 1.00 52.62 100 SER A CA 1
ATOM 739 C C . SER A 1 100 ? -5.836 4.166 25.005 1.00 52.62 100 SER A C 1
ATOM 741 O O . SER A 1 100 ? -6.417 3.989 26.071 1.00 52.62 100 SER A O 1
ATOM 743 N N . SER A 1 101 ? -5.917 5.318 24.333 1.00 58.44 101 SER A N 1
ATOM 744 C CA 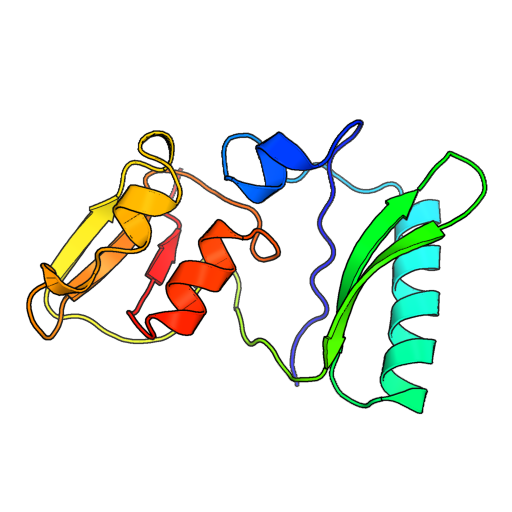. SER A 1 101 ? -6.823 6.421 24.668 1.00 58.44 101 SER A CA 1
ATOM 745 C C . SER A 1 101 ? -8.159 6.382 23.914 1.00 58.44 101 SER A C 1
ATOM 747 O O . SER A 1 101 ? -9.064 7.140 24.267 1.00 58.44 101 SER A O 1
ATOM 749 N N . LEU A 1 102 ? -8.305 5.529 22.894 1.00 70.19 102 LEU A N 1
ATOM 750 C CA . LEU A 1 102 ? -9.551 5.414 22.142 1.00 70.19 102 LEU A CA 1
ATOM 751 C C . LEU A 1 102 ? -10.588 4.674 22.983 1.00 70.19 102 LEU A C 1
ATOM 753 O O . LEU A 1 102 ? -10.304 3.649 23.610 1.00 70.19 102 LEU A O 1
ATOM 757 N N . LYS A 1 103 ? -11.809 5.209 23.005 1.00 76.94 103 LYS A N 1
ATOM 758 C CA . LYS A 1 103 ? -12.928 4.542 23.664 1.00 76.94 103 LYS A CA 1
ATOM 759 C C . LYS A 1 103 ? -13.221 3.213 22.953 1.00 76.94 103 LYS A C 1
ATOM 761 O O . LYS A 1 103 ? -12.945 3.073 21.759 1.00 76.94 103 LYS A O 1
ATOM 766 N N . PRO A 1 104 ? -13.816 2.238 23.658 1.00 80.12 104 PRO A N 1
ATOM 767 C CA . PRO A 1 104 ? -14.413 1.085 22.998 1.00 80.12 104 PRO A CA 1
ATOM 768 C C . PRO A 1 104 ? -15.384 1.537 21.899 1.00 80.12 104 PRO A C 1
ATOM 770 O O . PRO A 1 104 ? -16.014 2.584 22.039 1.00 80.12 104 PRO A O 1
ATOM 773 N N . ASP A 1 105 ? -15.511 0.740 20.835 1.00 87.50 105 ASP A N 1
ATOM 774 C CA . ASP A 1 105 ? -16.429 1.010 19.714 1.00 87.50 105 ASP A CA 1
ATOM 775 C C . ASP A 1 105 ? -16.115 2.301 18.922 1.00 87.50 105 ASP A C 1
ATOM 777 O O . ASP A 1 105 ? -16.985 2.923 18.315 1.00 87.50 105 ASP A O 1
ATOM 781 N N . THR A 1 106 ? -14.844 2.718 18.930 1.00 88.81 106 THR A N 1
ATOM 782 C CA . THR A 1 106 ? -14.334 3.827 18.110 1.00 88.81 106 THR A CA 1
ATOM 783 C C . THR A 1 106 ? -13.518 3.308 16.927 1.00 88.81 106 THR A C 1
ATOM 785 O O . THR A 1 106 ? -12.631 2.471 17.096 1.00 88.81 106 THR A O 1
ATOM 788 N N . GLY A 1 107 ? -13.796 3.835 15.736 1.00 91.00 107 GLY A N 1
ATOM 789 C CA . GLY A 1 107 ? -13.028 3.639 14.511 1.00 91.00 107 GLY A CA 1
ATOM 790 C C . GLY A 1 107 ? -12.224 4.886 14.146 1.00 91.00 107 GLY A C 1
ATOM 791 O O . GLY A 1 107 ? -12.473 5.980 14.654 1.00 91.00 107 GLY A O 1
ATOM 792 N N . ILE A 1 108 ? -11.252 4.729 13.250 1.00 91.06 108 ILE A N 1
ATOM 793 C CA . ILE A 1 108 ? -10.383 5.819 12.792 1.00 91.06 108 ILE A CA 1
ATOM 794 C C . ILE A 1 108 ? -10.674 6.133 11.323 1.00 91.06 108 ILE A C 1
ATOM 796 O O . ILE A 1 108 ? -10.603 5.251 10.462 1.00 91.06 108 ILE A O 1
ATOM 800 N N . THR A 1 109 ? -10.953 7.400 11.025 1.00 91.56 109 THR A N 1
ATOM 801 C CA . THR A 1 109 ? -10.963 7.926 9.655 1.00 91.56 109 THR A CA 1
ATOM 802 C C . THR A 1 109 ? -9.680 8.723 9.445 1.00 91.56 109 THR A C 1
ATOM 804 O O . THR A 1 109 ? -9.407 9.663 10.181 1.00 91.56 109 THR A O 1
ATOM 807 N N . LEU A 1 110 ? -8.860 8.358 8.463 1.00 89.25 110 LEU A N 1
ATOM 808 C CA . LEU A 1 110 ? -7.675 9.154 8.126 1.00 89.25 110 LEU A CA 1
ATOM 809 C C . LEU A 1 110 ? -8.076 10.399 7.324 1.00 89.25 110 LEU A C 1
ATOM 811 O O . LEU A 1 110 ? -8.877 10.287 6.396 1.00 89.25 110 LEU A O 1
ATOM 815 N N . ASP A 1 111 ? -7.483 11.558 7.629 1.00 87.12 111 ASP A N 1
ATOM 816 C CA . ASP A 1 111 ? -7.755 12.844 6.955 1.00 87.12 111 ASP A CA 1
ATOM 817 C C . ASP A 1 111 ? -7.348 12.878 5.468 1.00 87.12 111 ASP A C 1
ATOM 819 O O . ASP A 1 111 ? -7.677 13.817 4.739 1.00 87.12 111 ASP A O 1
ATOM 823 N N . ARG A 1 112 ? -6.610 11.862 5.012 1.00 82.00 112 ARG A N 1
ATOM 824 C CA . ARG A 1 112 ? -6.113 11.725 3.642 1.00 82.00 112 ARG A CA 1
ATOM 825 C C . ARG A 1 112 ? -5.959 10.272 3.218 1.00 82.00 112 ARG A C 1
ATOM 827 O O . ARG A 1 112 ? -5.878 9.365 4.052 1.00 82.00 112 ARG A O 1
ATOM 834 N N . ARG A 1 113 ? -5.840 10.079 1.900 1.00 82.38 113 ARG A N 1
ATOM 835 C CA . ARG A 1 113 ? -5.397 8.812 1.312 1.00 82.38 113 ARG A CA 1
ATOM 836 C C . ARG A 1 113 ? -3.968 8.501 1.752 1.00 82.38 113 ARG A C 1
ATOM 838 O O . ARG A 1 113 ? -3.143 9.390 1.923 1.00 82.38 113 ARG A O 1
ATOM 845 N N . ILE A 1 114 ? -3.710 7.219 1.974 1.00 84.06 114 ILE A N 1
ATOM 846 C CA . ILE A 1 114 ? -2.385 6.678 2.271 1.00 84.06 114 ILE A CA 1
ATOM 847 C C . ILE A 1 114 ? -2.189 5.406 1.453 1.00 84.06 114 ILE A C 1
ATOM 849 O O . ILE A 1 114 ? -3.167 4.780 1.039 1.00 84.06 114 ILE A O 1
ATOM 853 N N . GLY A 1 115 ? -0.939 4.981 1.284 1.00 83.25 115 GLY A N 1
ATOM 854 C CA . GLY A 1 115 ? -0.662 3.657 0.739 1.00 83.25 115 GLY A CA 1
ATOM 855 C C . GLY A 1 115 ? -1.162 2.554 1.670 1.00 83.25 115 GLY A C 1
ATOM 856 O O . GLY A 1 115 ? -0.840 2.553 2.864 1.00 83.25 115 GLY A O 1
ATOM 857 N N . LEU A 1 116 ? -1.892 1.577 1.137 1.00 83.62 116 LEU A N 1
ATOM 858 C CA . LEU A 1 116 ? -2.327 0.397 1.894 1.00 83.62 116 LEU A CA 1
ATOM 859 C C . LEU A 1 116 ? -1.139 -0.458 2.357 1.00 83.62 116 LEU A C 1
ATOM 861 O O . LEU A 1 116 ? -1.234 -1.185 3.350 1.00 83.62 116 LEU A O 1
ATOM 865 N N . THR A 1 117 ? -0.014 -0.377 1.657 1.00 82.25 117 THR A N 1
ATOM 866 C CA . THR A 1 117 ? 1.233 -1.077 1.977 1.00 82.25 117 THR A CA 1
ATOM 867 C C . THR A 1 117 ? 2.160 -0.292 2.916 1.00 82.25 117 THR A C 1
ATOM 869 O O . THR A 1 117 ? 3.192 -0.827 3.315 1.00 82.25 117 THR A O 1
ATOM 872 N N . SER A 1 118 ? 1.778 0.925 3.331 1.00 84.50 118 SER A N 1
ATOM 873 C CA . SER A 1 118 ? 2.562 1.785 4.232 1.00 84.50 118 SER A CA 1
ATOM 874 C C . SER A 1 118 ? 2.644 1.261 5.677 1.00 84.50 118 SER A C 1
ATOM 876 O O . SER A 1 118 ? 1.814 0.464 6.133 1.00 84.50 118 SER A O 1
ATOM 878 N N . HIS A 1 119 ? 3.602 1.775 6.459 1.00 86.19 119 HIS A N 1
ATOM 879 C CA . HIS A 1 119 ? 3.690 1.467 7.891 1.00 86.19 119 HIS A CA 1
ATOM 880 C C . HIS A 1 119 ? 2.511 2.032 8.690 1.00 86.19 119 HIS A C 1
ATOM 882 O O . HIS A 1 119 ? 2.165 1.478 9.736 1.00 86.19 119 HIS A O 1
ATOM 888 N N . LEU A 1 120 ? 1.882 3.111 8.213 1.00 84.88 120 LEU A N 1
ATOM 889 C CA . LEU A 1 120 ? 0.692 3.682 8.844 1.00 84.88 120 LEU A CA 1
ATOM 890 C C . LEU A 1 120 ? -0.464 2.674 8.832 1.00 84.88 120 LEU A C 1
ATOM 892 O O . LEU A 1 120 ? -1.052 2.378 9.874 1.00 84.88 120 LEU A O 1
ATOM 896 N N . ALA A 1 121 ? -0.714 2.074 7.664 1.00 84.56 121 ALA A N 1
ATOM 897 C CA . ALA A 1 121 ? -1.707 1.020 7.502 1.00 84.56 121 ALA A CA 1
ATOM 898 C C . ALA A 1 121 ? -1.388 -0.201 8.385 1.00 84.56 121 ALA A C 1
ATOM 900 O O . ALA A 1 121 ? -2.283 -0.790 8.992 1.00 84.56 121 ALA A O 1
ATOM 901 N N . ASP A 1 122 ? -0.109 -0.559 8.528 1.00 85.44 122 ASP A N 1
ATOM 902 C CA . ASP A 1 122 ? 0.305 -1.667 9.395 1.00 85.44 122 ASP A CA 1
ATOM 903 C C . ASP A 1 122 ? 0.059 -1.420 10.882 1.00 85.44 122 ASP A C 1
ATOM 905 O O . ASP A 1 122 ? -0.310 -2.353 11.599 1.00 85.44 122 ASP A O 1
ATOM 909 N N . VAL A 1 123 ? 0.275 -0.195 11.369 1.00 86.94 123 VAL A N 1
ATOM 910 C CA . VAL A 1 123 ? -0.003 0.141 12.773 1.00 86.94 123 VAL A CA 1
ATOM 911 C C . VAL A 1 123 ? -1.489 -0.022 13.073 1.00 86.94 123 V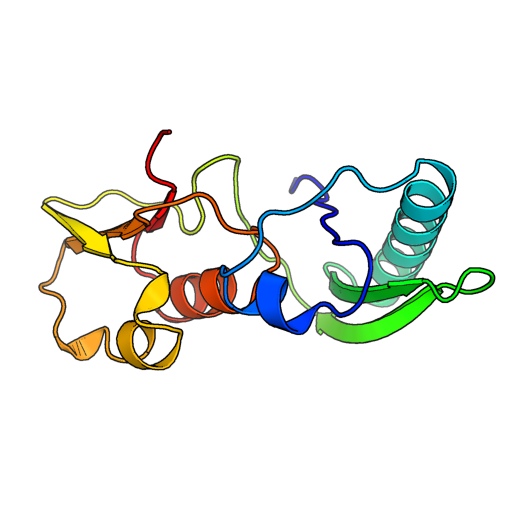AL A C 1
ATOM 913 O O . VAL A 1 123 ? -1.832 -0.663 14.066 1.00 86.94 123 VAL A O 1
ATOM 916 N N . LEU A 1 124 ? -2.361 0.444 12.177 1.00 86.56 124 LEU A N 1
ATOM 917 C CA . LEU A 1 124 ? -3.809 0.267 12.300 1.00 86.56 124 LEU A CA 1
ATOM 918 C C . LEU A 1 124 ? -4.199 -1.219 12.332 1.00 86.56 124 LEU A C 1
ATOM 920 O O . LEU A 1 124 ? -4.926 -1.655 13.226 1.00 86.56 124 LEU A O 1
ATOM 924 N N . ARG A 1 125 ? -3.642 -2.036 11.424 1.00 86.06 125 ARG A N 1
ATOM 925 C CA . ARG A 1 125 ? -3.878 -3.493 11.403 1.00 86.06 125 ARG A CA 1
ATOM 926 C C . ARG A 1 125 ? -3.448 -4.175 12.697 1.00 86.06 125 ARG A C 1
ATOM 928 O O . ARG A 1 125 ? -4.163 -5.039 13.204 1.00 86.06 125 ARG A O 1
ATOM 935 N N . LYS A 1 126 ? -2.289 -3.798 13.244 1.00 84.19 126 LYS A N 1
ATOM 936 C CA . LYS A 1 126 ? -1.780 -4.347 14.511 1.00 84.19 126 LYS A CA 1
ATOM 937 C C . LYS A 1 126 ? -2.645 -3.938 15.699 1.00 84.19 126 LYS A C 1
ATOM 939 O O . LYS A 1 126 ? -2.851 -4.758 16.589 1.00 84.19 126 LYS A O 1
ATOM 944 N N . ALA A 1 127 ? -3.172 -2.716 15.687 1.00 83.81 127 ALA A N 1
ATOM 945 C CA . ALA A 1 127 ? -4.093 -2.226 16.707 1.00 83.81 127 ALA A CA 1
ATOM 946 C C . ALA A 1 127 ? -5.476 -2.902 16.639 1.00 83.81 127 ALA A C 1
ATOM 948 O O . ALA A 1 127 ? -6.183 -2.914 17.642 1.00 83.81 127 ALA A O 1
ATOM 949 N N . ARG A 1 128 ? -5.846 -3.492 15.489 1.00 85.38 128 ARG A N 1
ATOM 950 C CA . ARG A 1 128 ? -7.160 -4.119 15.234 1.00 85.38 128 ARG A CA 1
ATOM 951 C C . ARG A 1 128 ? -8.337 -3.163 15.468 1.00 85.38 128 ARG A C 1
ATOM 953 O O . ARG A 1 128 ? -9.414 -3.589 15.874 1.00 85.38 128 ARG A O 1
ATOM 960 N N . VAL A 1 129 ? -8.118 -1.879 15.205 1.00 85.75 129 VAL A N 1
ATOM 961 C CA . VAL A 1 129 ? -9.146 -0.836 15.262 1.00 85.75 129 VAL A CA 1
ATOM 962 C C . VAL A 1 129 ? -9.729 -0.673 13.857 1.00 85.75 129 VAL A C 1
ATOM 964 O O . VAL A 1 129 ? -8.931 -0.542 12.925 1.00 85.75 129 VAL A O 1
ATOM 967 N N . PRO A 1 130 ? -11.065 -0.680 13.674 1.00 90.94 130 PRO A N 1
ATOM 968 C CA . PRO A 1 130 ? -11.685 -0.386 12.386 1.00 90.94 130 PRO A CA 1
ATOM 969 C C . PRO A 1 130 ? -11.143 0.923 11.818 1.00 90.94 130 PRO A C 1
ATOM 971 O O . PRO A 1 130 ? -11.127 1.948 12.502 1.00 90.94 130 PRO A O 1
ATOM 974 N N . ALA A 1 131 ? -10.651 0.885 10.584 1.00 91.19 131 ALA A N 1
ATOM 975 C CA . ALA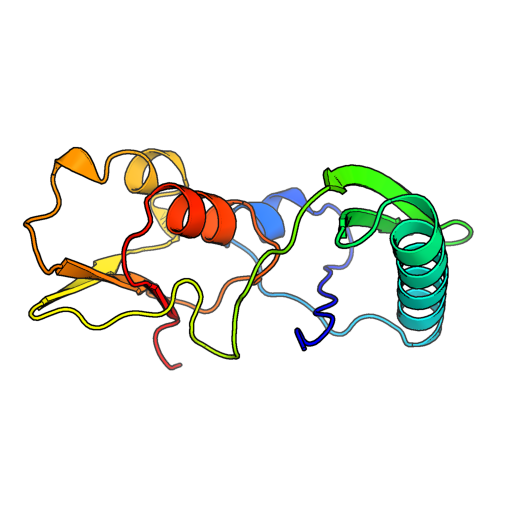 A 1 131 ? -9.943 2.014 10.009 1.00 91.19 131 ALA A CA 1
ATOM 976 C C . ALA A 1 131 ? -10.210 2.142 8.517 1.00 91.19 131 ALA A C 1
ATOM 978 O O . ALA A 1 131 ? -10.137 1.165 7.763 1.00 91.19 131 ALA A O 1
ATOM 979 N N . ARG A 1 132 ? -10.468 3.377 8.094 1.00 89.94 132 ARG A N 1
ATOM 980 C CA . ARG A 1 132 ? -10.758 3.722 6.706 1.00 89.94 132 ARG A CA 1
ATOM 981 C C . ARG A 1 132 ? -10.092 5.027 6.305 1.00 89.94 132 ARG A C 1
ATOM 983 O O . ARG A 1 132 ? -9.729 5.855 7.139 1.00 89.94 132 ARG A O 1
ATOM 990 N N . VAL A 1 133 ? -9.966 5.201 5.004 1.00 85.69 133 VAL A N 1
ATOM 991 C CA . VAL A 1 133 ? -9.478 6.422 4.386 1.00 85.69 133 VAL A CA 1
ATOM 992 C C . VAL A 1 133 ? -10.642 7.397 4.206 1.00 85.69 133 VAL A C 1
ATOM 994 O O . VAL A 1 133 ? -11.701 7.013 3.709 1.00 85.69 133 VAL A O 1
ATOM 997 N N . GLY A 1 134 ? -10.466 8.651 4.625 1.00 73.25 134 GLY A N 1
ATOM 998 C CA . GLY A 1 134 ? -11.430 9.716 4.367 1.00 73.25 134 GLY A CA 1
ATOM 999 C C . GLY A 1 134 ? -11.532 10.020 2.872 1.00 73.25 134 GLY A C 1
ATOM 1000 O O . GLY A 1 134 ? -10.525 10.066 2.163 1.00 73.25 134 GLY A O 1
ATOM 1001 N N . ALA A 1 135 ? -12.755 10.217 2.379 1.00 57.97 135 ALA A N 1
ATOM 1002 C CA . ALA A 1 135 ? -12.978 10.597 0.992 1.00 57.97 135 ALA A CA 1
ATOM 1003 C C . ALA A 1 135 ? -12.440 12.012 0.742 1.00 57.97 135 ALA A C 1
ATOM 1005 O O . ALA A 1 135 ? -12.864 12.971 1.390 1.00 57.97 135 ALA A O 1
ATOM 1006 N N . ARG A 1 136 ? -11.551 12.140 -0.241 1.00 48.56 136 ARG A N 1
ATOM 1007 C CA . ARG A 1 136 ? -11.318 13.393 -0.948 1.00 48.56 136 ARG A CA 1
ATOM 1008 C C . ARG A 1 136 ? -11.313 13.133 -2.443 1.00 48.56 136 ARG A C 1
ATOM 1010 O O . ARG A 1 136 ? -10.776 12.070 -2.838 1.00 48.56 136 ARG A O 1
#

Foldseek 3Di:
DADDDDFDDPDDCPCQQLQNDATDDDDPVVVVQVVVVLVVCCVPQNDKDFDWDDPPDDIDTPGIDGDDQHADDQWLADDAAPEEDEDESVVTDVVLLPCVPPDPRYAYEYPADGDSSHNNSVSCVVVNGGYGYDDD

pLDDT: mean 86.2, std 10.89, range [48.0, 97.75]

Radius of gyration: 15.66 Å; chains: 1; bounding box: 38×36×42 Å